Protein AF-A0A8T3YML0-F1 (afdb_monomer_lite)

Secondary structure (DSSP, 8-state):
---THHHHHHHHHHH-GGGTTS-EEEEEEETTS-TT-EEEEEETTEEEEEEEGGGGGS-HHHHHHHHHHHHHHHHT-----HHHHHHHHHHHHHGGGS----B-HHHHHHHHHHHHHHHTT-SPP--B-PPPP-----

Radius of gyration: 19.46 Å; chains: 1; bounding box: 39×36×56 Å

Foldseek 3Di:
DDDPQVLLLVLCCVWPVPCSVQAGEAEEADCVDPDFDWAWADDPRYIHIYTHPVCVPPDSLLVSLVSNVRVCVHVVHDDDDVSVVVVVVCVVCSQVPDDLPADDPVQNVVVCVCCVVPVVVPDDDHRDDDDDPDPDDD

Structure (mmCIF, N/CA/C/O backbone):
data_AF-A0A8T3YML0-F1
#
_entry.id   AF-A0A8T3YML0-F1
#
loop_
_atom_site.group_PDB
_atom_site.id
_atom_site.type_symbol
_atom_site.label_atom_id
_atom_site.label_alt_id
_atom_site.label_comp_id
_atom_site.label_asym_id
_atom_site.label_entity_id
_atom_site.label_seq_id
_atom_site.pdbx_PDB_ins_code
_atom_site.Cartn_x
_atom_site.Cartn_y
_atom_site.Cartn_z
_atom_site.occupancy
_atom_site.B_iso_or_equiv
_atom_site.auth_seq_id
_atom_site.auth_comp_id
_atom_site.auth_asym_id
_atom_site.auth_atom_id
_atom_site.pdbx_PDB_model_num
ATOM 1 N N . MET A 1 1 ? -2.576 -20.907 11.765 1.00 35.09 1 MET A N 1
ATOM 2 C CA . MET A 1 1 ? -3.508 -20.265 10.812 1.00 35.09 1 MET A CA 1
ATOM 3 C C . MET A 1 1 ? -3.504 -18.767 11.118 1.00 35.09 1 MET A C 1
ATOM 5 O O . MET A 1 1 ? -4.088 -18.361 12.110 1.00 35.09 1 MET A O 1
ATOM 9 N N . VAL A 1 2 ? -2.714 -17.960 10.399 1.00 38.53 2 VAL A N 1
ATOM 10 C CA . VAL A 1 2 ? -2.550 -16.527 10.725 1.00 38.53 2 VAL A CA 1
ATOM 11 C C . VAL A 1 2 ? -3.774 -15.778 10.202 1.00 38.53 2 VAL A C 1
ATOM 13 O O . VAL A 1 2 ? -3.955 -15.658 8.993 1.00 38.53 2 VAL A O 1
ATOM 16 N N . SER A 1 3 ? -4.649 -15.338 11.104 1.00 43.69 3 SER A N 1
ATOM 17 C CA . SER A 1 3 ? -5.836 -14.557 10.750 1.00 43.69 3 SER A CA 1
ATOM 18 C C . SER A 1 3 ? -5.416 -13.183 10.220 1.00 43.69 3 SER A C 1
ATOM 20 O O . SER A 1 3 ? -4.868 -12.374 10.959 1.00 43.69 3 SER A O 1
ATOM 22 N N . TYR A 1 4 ? -5.676 -12.907 8.940 1.00 50.06 4 TYR A N 1
ATOM 23 C CA . TYR A 1 4 ? -5.326 -11.651 8.257 1.00 50.06 4 TYR A CA 1
ATOM 24 C C . TYR A 1 4 ? -6.007 -10.397 8.839 1.00 50.06 4 TYR A C 1
ATOM 26 O O . TYR A 1 4 ? -5.548 -9.287 8.576 1.00 50.06 4 TYR A O 1
ATOM 34 N N . ALA A 1 5 ? -7.040 -10.544 9.679 1.00 54.28 5 ALA A N 1
ATOM 35 C CA . ALA A 1 5 ? -7.584 -9.436 10.475 1.00 54.28 5 ALA A CA 1
ATOM 36 C C . ALA A 1 5 ? -6.524 -8.808 11.408 1.00 54.28 5 ALA A C 1
ATOM 38 O O . ALA A 1 5 ? -6.668 -7.661 11.830 1.00 54.28 5 ALA A O 1
ATOM 39 N N . SER A 1 6 ? -5.426 -9.527 11.676 1.00 74.44 6 SER A N 1
ATOM 40 C CA . SER A 1 6 ? -4.326 -9.061 12.513 1.00 74.44 6 SER A CA 1
ATOM 41 C C . SER A 1 6 ? -3.566 -7.876 11.924 1.00 74.44 6 SER A C 1
ATOM 43 O O . SER A 1 6 ? -3.132 -7.033 12.692 1.00 74.44 6 SER A O 1
ATOM 45 N N . LEU A 1 7 ? -3.401 -7.770 10.598 1.00 92.62 7 LEU A N 1
ATOM 46 C CA . LEU A 1 7 ? -2.486 -6.770 10.023 1.00 92.62 7 LEU A CA 1
ATOM 47 C C . LEU A 1 7 ? -3.002 -5.340 10.173 1.00 92.62 7 LEU A C 1
ATOM 49 O O . LEU A 1 7 ? -2.216 -4.431 10.424 1.00 92.62 7 LEU A O 1
ATOM 53 N N . VAL A 1 8 ? -4.313 -5.127 10.033 1.00 93.94 8 VAL A N 1
ATOM 54 C CA . VAL A 1 8 ? -4.903 -3.788 10.200 1.00 93.94 8 VAL A CA 1
ATOM 55 C C . VAL A 1 8 ? -4.843 -3.364 11.663 1.00 93.94 8 VAL A C 1
ATOM 57 O O . VAL A 1 8 ? -4.454 -2.234 11.950 1.00 93.94 8 VAL A O 1
ATOM 60 N N . LYS A 1 9 ? -5.151 -4.294 12.574 1.00 93.69 9 LYS A N 1
ATOM 61 C CA . LYS A 1 9 ? -5.022 -4.078 14.014 1.00 93.69 9 LYS A CA 1
ATOM 62 C C . LYS A 1 9 ? -3.575 -3.770 14.401 1.00 93.69 9 LYS A C 1
ATOM 64 O O . LYS A 1 9 ? -3.327 -2.730 14.990 1.00 93.69 9 LYS A O 1
ATOM 69 N N . GLU A 1 10 ? -2.630 -4.611 13.991 1.00 94.25 10 GLU A N 1
ATOM 70 C CA . GLU A 1 10 ? -1.193 -4.449 14.245 1.00 94.25 10 GLU A CA 1
ATOM 71 C C . GLU A 1 10 ? -0.669 -3.112 13.700 1.00 94.25 10 GLU A C 1
ATOM 73 O O . GLU A 1 10 ? 0.091 -2.412 14.365 1.00 94.25 10 GLU A O 1
ATOM 78 N N . SER A 1 11 ? -1.110 -2.719 12.502 1.00 95.56 11 SER A N 1
ATOM 79 C CA . SER A 1 11 ? -0.741 -1.431 11.904 1.00 95.56 11 SER A CA 1
ATOM 80 C C . SER A 1 11 ? -1.210 -0.254 12.755 1.00 95.56 11 SER A C 1
ATOM 82 O O . SER A 1 11 ? -0.456 0.706 12.929 1.00 95.56 11 SER A O 1
ATOM 84 N N . LEU A 1 12 ? -2.436 -0.333 13.285 1.00 94.94 12 LEU A N 1
ATOM 85 C CA . LEU A 1 12 ? -3.006 0.695 14.147 1.00 94.94 12 LEU A CA 1
ATOM 86 C C . LEU A 1 12 ? -2.361 0.693 15.537 1.00 94.94 12 LEU A C 1
ATOM 88 O O . LEU A 1 12 ? -2.067 1.767 16.041 1.00 94.94 12 LEU A O 1
ATOM 92 N N . GLU A 1 13 ? -2.078 -0.472 16.124 1.00 94.62 13 GLU A N 1
ATOM 93 C CA . GLU A 1 13 ? -1.354 -0.599 17.399 1.00 94.62 13 GLU A CA 1
ATOM 94 C C . GLU A 1 13 ? 0.037 0.028 17.317 1.00 94.62 13 GLU A C 1
ATOM 96 O O . GLU A 1 13 ? 0.428 0.775 18.207 1.00 94.62 13 GLU A O 1
ATOM 101 N N . LYS A 1 14 ? 0.764 -0.212 16.220 1.00 94.62 14 LYS A N 1
ATOM 102 C CA . LYS A 1 14 ? 2.081 0.392 15.977 1.00 94.62 14 LYS A CA 1
ATOM 103 C C . LYS A 1 14 ? 2.021 1.916 15.782 1.00 94.62 14 LYS A C 1
ATOM 105 O O . LYS A 1 14 ? 3.013 2.586 16.046 1.00 94.62 14 LYS A O 1
ATOM 110 N N . LEU A 1 15 ? 0.898 2.464 15.305 1.00 95.19 15 LEU A N 1
ATOM 111 C CA . LEU A 1 15 ? 0.713 3.912 15.116 1.00 95.19 15 LEU A CA 1
ATOM 112 C C . LEU A 1 15 ? 0.204 4.609 16.383 1.00 95.19 15 LEU A C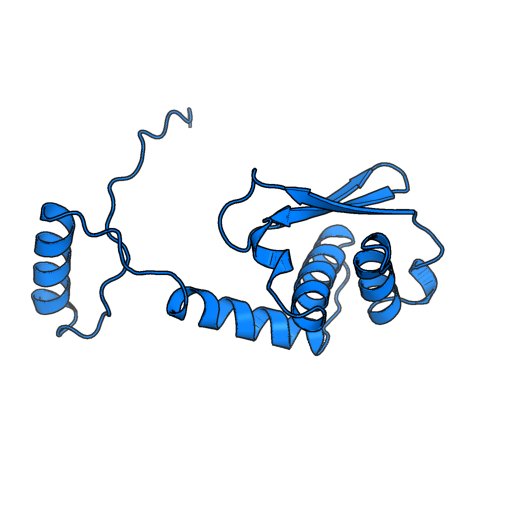 1
ATOM 114 O O . LEU A 1 15 ? 0.789 5.590 16.835 1.00 95.19 15 LEU A O 1
ATOM 118 N N . TRP A 1 16 ? -0.915 4.125 16.920 1.00 95.44 16 TRP A N 1
ATOM 119 C CA . TRP A 1 16 ? -1.666 4.709 18.030 1.00 95.44 16 TRP A CA 1
ATOM 120 C C . TRP A 1 16 ? -2.240 3.588 18.919 1.00 95.44 16 TRP A C 1
ATOM 122 O O . TRP A 1 16 ? -3.421 3.243 18.788 1.00 95.44 16 TRP A O 1
ATOM 132 N N . PRO A 1 17 ? -1.438 3.026 19.845 1.00 92.62 17 PRO A N 1
ATOM 133 C CA . PRO A 1 17 ? -1.845 1.913 20.709 1.00 92.62 17 PRO A CA 1
ATOM 134 C C . PRO A 1 17 ? -3.180 2.142 21.435 1.00 92.62 17 PRO A C 1
ATOM 136 O O . PRO A 1 17 ? -4.017 1.246 21.529 1.00 92.62 17 PRO A O 1
ATOM 139 N N . GLN A 1 18 ? -3.418 3.372 21.889 1.00 92.31 18 GLN A N 1
ATOM 140 C CA . GLN A 1 18 ? -4.618 3.794 22.612 1.00 92.31 18 GLN A CA 1
ATOM 141 C C . GLN A 1 18 ? -5.915 3.720 21.788 1.00 92.31 18 GLN A C 1
ATOM 143 O O . GLN A 1 18 ? -7.010 3.709 22.352 1.00 92.31 18 GLN A O 1
ATOM 148 N N . ASP A 1 19 ? -5.813 3.701 20.458 1.00 90.25 19 ASP A N 1
ATOM 149 C CA . ASP A 1 19 ? -6.966 3.664 19.558 1.00 90.25 19 ASP A CA 1
ATOM 150 C C . ASP A 1 19 ? -7.284 2.240 19.077 1.00 90.25 19 ASP A C 1
ATOM 152 O O . ASP A 1 19 ? -8.377 1.996 18.565 1.00 90.25 19 ASP A O 1
ATOM 156 N N . ALA A 1 20 ? -6.381 1.277 19.278 1.00 86.06 20 ALA A N 1
ATOM 157 C CA . ALA A 1 20 ? -6.508 -0.060 18.705 1.00 86.06 20 ALA A CA 1
ATOM 158 C C . ALA A 1 20 ? -7.606 -0.935 19.334 1.00 86.06 20 ALA A C 1
ATOM 160 O O . ALA A 1 20 ? -8.078 -1.889 18.714 1.00 86.06 20 ALA A O 1
ATOM 161 N N . GLY A 1 21 ? -8.056 -0.611 20.546 1.00 87.50 21 GLY A N 1
ATOM 162 C CA . GLY A 1 21 ? -9.204 -1.273 21.172 1.00 87.50 21 GLY A CA 1
ATOM 163 C C . GLY A 1 21 ? -10.560 -0.720 20.726 1.00 87.50 21 GLY A C 1
ATOM 164 O O . GLY A 1 21 ? -11.589 -1.269 21.104 1.00 87.50 21 GLY A O 1
ATOM 165 N N . LYS A 1 22 ? -10.583 0.376 19.956 1.00 92.44 22 LYS A N 1
ATOM 166 C CA . LYS A 1 22 ? -11.822 1.108 19.660 1.00 92.44 22 LYS A CA 1
ATOM 167 C C . LYS A 1 22 ? -12.589 0.548 18.473 1.00 92.44 22 LYS A C 1
ATOM 169 O O . LYS A 1 22 ? -13.782 0.800 18.402 1.00 92.44 22 LYS A O 1
ATOM 174 N N . TYR A 1 23 ? -11.936 -0.187 17.573 1.00 93.69 23 TYR A N 1
ATOM 175 C CA . TYR A 1 23 ? -12.492 -0.577 16.276 1.00 93.69 23 TYR A CA 1
ATOM 176 C C . TYR A 1 23 ? -12.464 -2.089 16.056 1.00 93.69 23 TYR A C 1
ATOM 178 O O . TYR A 1 23 ? -11.610 -2.800 16.584 1.00 93.69 23 TYR A O 1
ATOM 186 N N . GLU A 1 24 ? -13.358 -2.560 15.191 1.00 93.81 24 GLU A N 1
ATOM 187 C CA . GLU A 1 24 ? -13.243 -3.865 14.541 1.00 93.81 24 GLU A CA 1
ATOM 188 C C . GLU A 1 24 ? -12.483 -3.743 13.211 1.00 93.81 24 GLU A C 1
ATOM 190 O O . GLU A 1 24 ? -12.446 -2.677 12.586 1.00 93.81 24 GLU A O 1
ATOM 195 N N . TYR A 1 25 ? -11.902 -4.850 12.744 1.00 93.56 25 TYR A N 1
ATOM 196 C CA . TYR A 1 25 ? -11.001 -4.857 11.590 1.00 93.56 25 TYR A CA 1
ATOM 197 C C . TYR A 1 25 ? -11.404 -5.904 10.552 1.00 93.56 25 TYR A C 1
ATOM 199 O O . TYR A 1 25 ? -11.574 -7.078 10.873 1.00 93.56 25 TYR A O 1
ATOM 207 N N . ASP A 1 26 ? -11.482 -5.490 9.288 1.00 93.06 26 ASP A N 1
ATOM 208 C CA . ASP A 1 26 ? -11.708 -6.373 8.139 1.00 93.06 26 ASP A CA 1
ATOM 209 C C . ASP A 1 26 ? -10.635 -6.117 7.076 1.00 93.06 26 ASP A C 1
ATOM 211 O O . ASP A 1 26 ? -10.456 -4.984 6.624 1.00 93.06 26 ASP A O 1
ATOM 215 N N . LEU A 1 27 ? -9.937 -7.173 6.654 1.00 93.50 27 LEU A N 1
ATOM 216 C CA . LEU A 1 27 ? -8.939 -7.120 5.588 1.00 93.50 27 LEU A CA 1
ATOM 217 C C . LEU A 1 27 ? -9.317 -8.080 4.462 1.00 93.50 27 LEU A C 1
ATOM 219 O O . LEU A 1 27 ? -9.384 -9.295 4.655 1.00 93.50 27 LEU A O 1
ATOM 223 N N . LYS A 1 28 ? -9.504 -7.542 3.253 1.00 93.00 28 LYS A N 1
ATOM 224 C CA . LYS A 1 28 ? -9.874 -8.326 2.067 1.00 93.00 28 LYS A CA 1
ATOM 225 C C . LYS A 1 28 ? -8.928 -8.094 0.899 1.00 93.00 28 LYS A C 1
ATOM 227 O O . LYS A 1 28 ? -8.834 -6.994 0.362 1.00 93.00 28 LYS A O 1
ATOM 232 N N . TYR A 1 29 ? -8.319 -9.174 0.419 1.00 93.00 29 TYR A N 1
ATOM 233 C CA . TYR A 1 29 ? -7.631 -9.169 -0.870 1.00 93.00 29 TYR A CA 1
ATOM 234 C C . TYR A 1 29 ? -8.635 -9.405 -2.000 1.00 93.00 29 T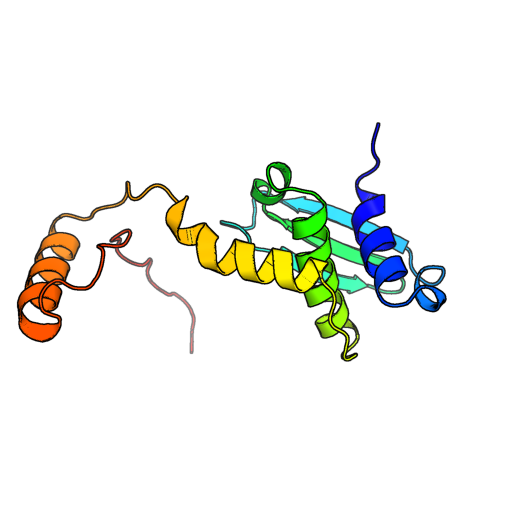YR A C 1
ATOM 236 O O . TYR A 1 29 ? -9.355 -10.404 -2.004 1.00 93.00 29 TYR A O 1
ATOM 244 N N . SER A 1 30 ? -8.674 -8.500 -2.968 1.00 90.50 30 SER A N 1
ATOM 245 C CA . SER A 1 30 ? -9.641 -8.478 -4.061 1.00 90.50 30 SER A CA 1
ATOM 246 C C . SER A 1 30 ? -8.929 -8.496 -5.408 1.00 90.50 30 SER A C 1
ATOM 248 O O . SER A 1 30 ? -7.929 -7.813 -5.596 1.00 90.50 30 SER A O 1
ATOM 250 N N . GLY A 1 31 ? -9.474 -9.248 -6.367 1.00 88.44 31 GLY A N 1
ATOM 251 C CA . GLY A 1 31 ? -9.012 -9.224 -7.762 1.00 88.44 31 GLY A CA 1
ATOM 252 C C . GLY A 1 31 ? -9.517 -8.015 -8.558 1.00 88.44 31 GLY A C 1
ATOM 253 O O . GLY A 1 31 ? -9.227 -7.908 -9.737 1.00 88.44 31 GLY A O 1
ATOM 254 N N . LYS A 1 32 ? -10.302 -7.126 -7.932 1.00 88.81 32 LYS A N 1
ATOM 255 C CA . LYS A 1 32 ? -10.831 -5.910 -8.574 1.00 88.81 32 LYS A CA 1
ATOM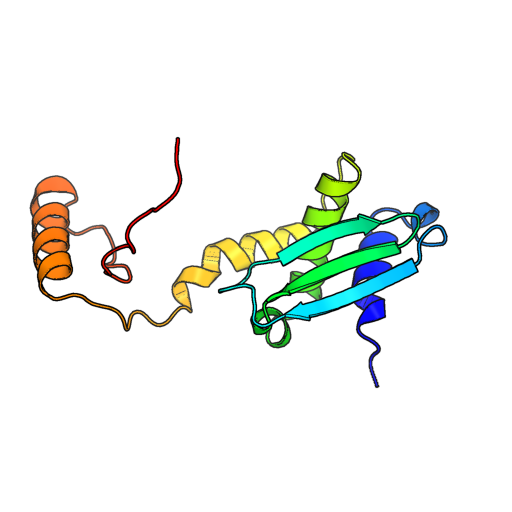 256 C C . LYS A 1 32 ? -9.818 -4.762 -8.626 1.00 88.81 32 LYS A C 1
ATOM 258 O O . LYS A 1 32 ? -10.067 -3.781 -9.312 1.00 88.81 32 LYS A O 1
ATOM 263 N N . PHE A 1 33 ? -8.728 -4.854 -7.864 1.00 86.31 33 PHE A N 1
ATOM 264 C CA . PHE A 1 33 ? -7.636 -3.885 -7.909 1.00 86.31 33 PHE A CA 1
ATOM 265 C C . PHE A 1 33 ? -6.533 -4.431 -8.812 1.00 86.31 33 PHE A C 1
ATOM 267 O O . PHE A 1 33 ? -6.166 -5.596 -8.678 1.00 86.31 33 PHE A O 1
ATOM 274 N N . SER A 1 34 ? -6.009 -3.588 -9.695 1.00 83.69 34 SER A N 1
ATOM 275 C CA . SER A 1 34 ? -4.822 -3.878 -10.500 1.00 83.69 34 SER A CA 1
ATOM 276 C C . SER A 1 34 ? -3.550 -3.470 -9.760 1.00 83.69 34 SER A C 1
ATOM 278 O O . SER A 1 34 ? -3.561 -2.473 -9.027 1.00 83.69 34 SER A O 1
ATOM 280 N N . GLY A 1 35 ? -2.448 -4.188 -9.979 1.00 86.56 35 GLY A N 1
ATOM 281 C CA 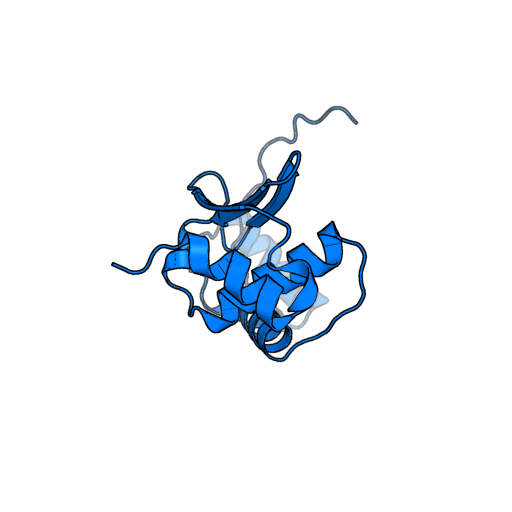. GLY A 1 35 ? -1.145 -3.828 -9.428 1.00 86.56 35 GLY A CA 1
ATOM 282 C C . GLY A 1 35 ? -1.130 -3.853 -7.901 1.00 86.56 35 GLY A C 1
ATOM 283 O O . GLY A 1 35 ? -1.911 -4.550 -7.250 1.00 86.56 35 GLY A O 1
ATOM 284 N N . TYR A 1 36 ? -0.324 -2.975 -7.313 1.00 90.69 36 TYR A N 1
ATOM 285 C CA . TYR A 1 36 ? -0.212 -2.788 -5.864 1.00 90.69 36 TYR A CA 1
ATOM 286 C C . TYR A 1 36 ? -1.178 -1.727 -5.312 1.00 90.69 36 TYR A C 1
ATOM 288 O O . TYR A 1 36 ? -0.836 -0.942 -4.434 1.00 90.69 36 TYR A O 1
ATOM 296 N N . ASN A 1 37 ? -2.422 -1.706 -5.793 1.00 91.12 37 ASN A N 1
ATOM 297 C CA . ASN A 1 37 ? -3.447 -0.791 -5.285 1.00 91.12 37 ASN A CA 1
ATOM 298 C C . ASN A 1 37 ? -4.134 -1.307 -4.011 1.00 91.12 37 ASN A C 1
ATOM 300 O O . ASN A 1 37 ? -4.239 -2.515 -3.766 1.00 91.12 37 ASN A O 1
ATOM 304 N N . GLY A 1 38 ? -4.658 -0.376 -3.217 1.00 93.94 38 GLY A N 1
ATOM 305 C CA . GLY A 1 38 ? -5.479 -0.658 -2.046 1.00 93.94 38 GLY A CA 1
ATOM 306 C C . GLY A 1 38 ? -6.297 0.555 -1.613 1.00 93.94 38 GLY A C 1
ATOM 307 O O . GLY A 1 38 ? -6.015 1.684 -2.007 1.00 93.94 38 GLY A O 1
ATOM 308 N N . ASN A 1 39 ? -7.339 0.315 -0.825 1.00 95.81 39 ASN A N 1
ATOM 309 C CA . ASN A 1 39 ? -8.171 1.345 -0.232 1.00 95.81 39 ASN A CA 1
ATOM 310 C C . ASN A 1 39 ? -8.549 1.002 1.207 1.00 95.81 39 ASN A C 1
ATOM 312 O O . ASN A 1 39 ? -8.618 -0.163 1.599 1.00 95.81 39 ASN A O 1
ATOM 316 N N . ILE A 1 40 ? -8.836 2.045 1.976 1.00 96.06 40 ILE A N 1
ATOM 317 C CA . ILE A 1 40 ? -9.332 1.932 3.340 1.00 96.06 40 ILE A CA 1
ATOM 318 C C . ILE A 1 40 ? -10.607 2.751 3.480 1.00 96.06 40 ILE A C 1
ATOM 320 O O . ILE A 1 40 ? -10.788 3.768 2.806 1.00 96.06 40 ILE A O 1
ATOM 324 N N . ARG A 1 41 ? -11.501 2.313 4.360 1.00 96.25 41 ARG A N 1
ATOM 325 C CA . ARG A 1 41 ? -12.677 3.083 4.760 1.00 96.25 41 ARG A CA 1
ATOM 326 C C . ARG A 1 41 ? -13.093 2.723 6.176 1.00 96.25 41 ARG A C 1
ATOM 328 O O . ARG A 1 41 ? -12.975 1.567 6.576 1.00 96.25 41 ARG A O 1
ATOM 335 N N . LEU A 1 42 ? -13.650 3.696 6.880 1.00 96.31 42 LEU A N 1
ATOM 336 C CA . LEU A 1 42 ? -14.352 3.479 8.138 1.00 96.31 42 LEU A CA 1
ATOM 337 C C . LEU A 1 42 ? -15.851 3.368 7.842 1.00 96.31 42 LEU A C 1
ATOM 339 O O . LEU A 1 42 ? -16.414 4.236 7.174 1.00 96.31 42 LEU A O 1
ATOM 343 N N . ARG A 1 43 ? -16.500 2.296 8.303 1.00 94.62 43 ARG A N 1
ATOM 344 C CA . ARG A 1 43 ? -17.964 2.167 8.277 1.00 94.62 43 ARG A CA 1
ATOM 345 C C . ARG A 1 43 ? -18.445 1.863 9.686 1.00 94.62 43 ARG A C 1
ATOM 347 O O . ARG A 1 43 ? -18.164 0.785 10.202 1.00 94.62 43 ARG A O 1
ATOM 354 N N . SER A 1 44 ? -19.177 2.801 10.281 1.00 92.19 44 SER A N 1
ATOM 355 C CA . SER A 1 44 ? -19.531 2.749 11.702 1.00 92.19 44 SER A CA 1
ATOM 356 C C . SER A 1 44 ? -18.262 2.561 12.544 1.00 92.19 44 SER A C 1
ATOM 358 O O . SER A 1 44 ? -17.404 3.438 12.512 1.00 92.19 44 SER A O 1
ATOM 360 N N . ASN A 1 45 ? -18.099 1.417 13.214 1.00 93.62 45 ASN A N 1
ATOM 361 C CA . ASN A 1 45 ? -16.929 1.119 14.036 1.00 93.62 45 ASN A CA 1
ATOM 362 C C . ASN A 1 45 ? -15.971 0.081 13.418 1.00 93.62 45 ASN A C 1
ATOM 364 O O . ASN A 1 45 ? -15.140 -0.499 14.112 1.00 93.62 45 ASN A O 1
ATOM 368 N N . VAL A 1 46 ? -16.103 -0.183 12.115 1.00 95.00 46 VAL A N 1
ATOM 369 C CA . VAL A 1 46 ? -15.305 -1.192 11.408 1.00 95.00 46 VAL A CA 1
ATOM 370 C C . VAL A 1 46 ? -14.368 -0.515 10.416 1.00 95.00 46 VAL A C 1
ATOM 372 O O . VAL A 1 46 ? -14.815 0.159 9.478 1.00 95.00 46 VAL A O 1
ATOM 375 N N . ILE A 1 47 ? -13.066 -0.731 10.586 1.00 95.88 47 ILE A N 1
ATOM 376 C CA . ILE A 1 47 ? -12.045 -0.340 9.614 1.00 95.88 47 ILE A CA 1
ATOM 377 C C . ILE A 1 47 ? -11.939 -1.449 8.570 1.00 95.88 47 ILE A C 1
ATOM 379 O O . ILE A 1 47 ? -11.517 -2.569 8.855 1.00 95.88 47 ILE A O 1
ATOM 383 N N . ILE A 1 48 ? -12.324 -1.123 7.339 1.00 95.69 48 ILE A N 1
ATOM 384 C CA . ILE A 1 48 ? -12.341 -2.060 6.219 1.00 95.69 48 ILE A CA 1
ATOM 385 C C . ILE A 1 48 ? -11.205 -1.698 5.270 1.00 95.69 48 ILE A C 1
ATOM 387 O O . ILE A 1 48 ? -11.273 -0.691 4.560 1.00 95.69 48 ILE A O 1
ATOM 391 N N . MET A 1 49 ? -10.200 -2.563 5.219 1.00 95.12 49 MET A N 1
ATOM 392 C CA . MET A 1 49 ? -9.077 -2.484 4.299 1.00 95.12 49 MET A CA 1
ATOM 393 C C . MET A 1 49 ? -9.299 -3.442 3.127 1.00 95.12 49 MET A C 1
ATOM 395 O O . MET A 1 49 ? -9.582 -4.629 3.314 1.00 95.12 49 MET A O 1
ATOM 399 N N . ARG A 1 50 ? -9.168 -2.951 1.893 1.00 95.38 50 ARG A N 1
ATOM 400 C CA . ARG A 1 50 ? -9.180 -3.804 0.700 1.00 95.38 50 ARG A CA 1
ATOM 401 C C . ARG A 1 50 ? -7.949 -3.548 -0.144 1.00 95.38 50 ARG A C 1
ATOM 403 O O . ARG A 1 50 ? -7.609 -2.409 -0.421 1.00 95.38 50 ARG A O 1
ATOM 410 N N . MET A 1 51 ? -7.296 -4.612 -0.584 1.00 94.44 51 MET A N 1
ATOM 411 C CA . MET A 1 51 ? -6.049 -4.527 -1.351 1.00 94.44 51 MET A CA 1
ATOM 412 C C . MET A 1 51 ? -6.098 -5.468 -2.548 1.00 94.44 51 MET A C 1
ATOM 414 O O . MET A 1 51 ? -6.860 -6.434 -2.547 1.00 94.44 51 MET A O 1
ATOM 418 N N . SER A 1 52 ? -5.284 -5.208 -3.566 1.00 94.69 52 SER A N 1
ATOM 419 C CA . SER A 1 52 ? -5.022 -6.168 -4.645 1.00 94.69 52 SER A CA 1
ATOM 420 C C . SER A 1 52 ? -4.530 -7.515 -4.116 1.00 94.69 52 SER A C 1
ATOM 422 O O . SER A 1 52 ? -3.849 -7.581 -3.093 1.00 94.69 52 SER A O 1
ATOM 424 N N . LYS A 1 53 ? -4.833 -8.607 -4.831 1.00 93.31 53 LYS A N 1
ATOM 425 C CA . LYS A 1 53 ? -4.296 -9.944 -4.519 1.00 93.31 53 LYS A CA 1
ATOM 426 C C . LYS A 1 53 ? -2.768 -10.007 -4.600 1.00 93.31 53 LYS A C 1
ATOM 428 O O . LYS A 1 53 ? -2.187 -10.852 -3.922 1.00 93.31 53 LYS A O 1
ATOM 433 N N . GLU A 1 54 ? -2.134 -9.124 -5.369 1.00 91.38 54 GLU A N 1
ATOM 434 C CA . GLU A 1 54 ? -0.672 -9.062 -5.514 1.00 91.38 54 GLU A CA 1
ATOM 435 C C . GLU A 1 54 ? 0.036 -8.819 -4.175 1.00 91.38 54 GLU A C 1
ATOM 437 O O . GLU A 1 54 ? 1.081 -9.413 -3.907 1.00 91.38 54 GLU A O 1
ATOM 442 N N . TRP A 1 55 ? -0.596 -8.071 -3.263 1.00 93.12 55 TRP A N 1
ATOM 443 C CA . TRP A 1 55 ? -0.077 -7.819 -1.917 1.00 93.12 55 TRP A CA 1
ATOM 444 C C . TRP A 1 55 ? 0.168 -9.087 -1.096 1.00 93.12 55 TRP A C 1
ATOM 446 O O . TRP A 1 55 ? 1.005 -9.069 -0.201 1.00 93.12 55 TRP A O 1
ATOM 456 N N . ARG A 1 56 ? -0.487 -10.214 -1.414 1.00 91.06 56 ARG A N 1
ATOM 457 C CA . ARG A 1 56 ? -0.266 -11.488 -0.705 1.00 91.06 56 ARG A CA 1
ATOM 458 C C . ARG A 1 56 ? 1.162 -12.018 -0.836 1.00 91.06 56 ARG A C 1
ATOM 460 O O . ARG A 1 56 ? 1.577 -12.798 0.014 1.00 91.06 56 ARG A O 1
ATOM 467 N N . ARG A 1 57 ? 1.881 -11.634 -1.896 1.00 90.81 57 ARG A N 1
ATOM 468 C CA . ARG A 1 57 ? 3.270 -12.052 -2.159 1.00 90.81 57 ARG A CA 1
ATOM 469 C C . ARG A 1 57 ? 4.303 -11.102 -1.550 1.00 90.81 57 ARG A C 1
ATOM 471 O O . ARG A 1 57 ? 5.488 -11.409 -1.551 1.00 90.81 57 ARG A O 1
ATOM 478 N N . VAL A 1 58 ? 3.859 -9.954 -1.045 1.00 92.38 58 VAL A N 1
ATOM 479 C CA . VAL A 1 58 ? 4.719 -8.910 -0.485 1.00 92.38 58 VAL A CA 1
ATOM 480 C C . VAL A 1 58 ? 4.905 -9.145 1.013 1.00 92.38 58 VAL A C 1
ATOM 482 O O . VAL A 1 58 ? 4.003 -9.649 1.687 1.00 92.38 58 VAL A O 1
ATOM 485 N N . SER A 1 59 ? 6.067 -8.777 1.557 1.00 94.06 59 SER A N 1
ATOM 486 C CA . SER A 1 59 ? 6.351 -8.945 2.985 1.00 94.06 59 SER A CA 1
ATOM 487 C C . SER A 1 59 ? 5.338 -8.202 3.866 1.00 94.06 59 SER A C 1
ATOM 489 O O . SER A 1 59 ? 4.782 -7.166 3.489 1.00 94.06 59 SER A O 1
ATOM 491 N N . LYS A 1 60 ? 5.096 -8.736 5.070 1.00 94.25 60 LYS A N 1
ATOM 492 C CA . LYS A 1 60 ? 4.142 -8.148 6.022 1.00 94.25 60 LYS A CA 1
ATOM 493 C C . LYS A 1 60 ? 4.521 -6.720 6.412 1.00 94.25 60 LYS A C 1
ATOM 495 O O . LYS A 1 60 ? 3.643 -5.875 6.474 1.00 94.25 60 LYS A O 1
ATOM 500 N N . GLU A 1 61 ? 5.809 -6.438 6.599 1.00 95.56 61 GLU A N 1
ATOM 501 C CA . GLU A 1 61 ? 6.294 -5.107 6.991 1.00 95.56 61 GLU A CA 1
ATOM 502 C C . GLU A 1 61 ? 5.942 -4.021 5.964 1.00 95.56 61 GLU A C 1
ATOM 504 O O . GLU A 1 61 ? 5.558 -2.913 6.339 1.00 95.56 61 GLU A O 1
ATOM 509 N N . ILE A 1 62 ? 6.018 -4.345 4.670 1.00 95.56 62 ILE A N 1
ATOM 510 C CA . ILE A 1 62 ? 5.638 -3.428 3.587 1.00 95.56 62 ILE A CA 1
ATOM 511 C C . ILE A 1 62 ? 4.109 -3.277 3.540 1.00 95.56 62 ILE A C 1
ATOM 513 O O . ILE A 1 62 ? 3.601 -2.171 3.360 1.00 95.56 62 ILE A O 1
ATOM 517 N N . GLN A 1 63 ? 3.360 -4.369 3.738 1.00 96.31 63 GLN A N 1
ATOM 518 C CA . GLN A 1 63 ? 1.896 -4.309 3.821 1.00 96.31 63 GLN A CA 1
ATOM 519 C C . GLN A 1 63 ? 1.422 -3.442 4.997 1.00 96.31 63 GLN A C 1
ATOM 521 O O . GLN A 1 63 ? 0.506 -2.641 4.824 1.00 96.31 63 GLN A O 1
ATOM 526 N N . ILE A 1 64 ? 2.068 -3.557 6.161 1.00 96.81 64 ILE A N 1
ATOM 527 C CA . ILE A 1 64 ? 1.833 -2.695 7.327 1.00 96.81 64 ILE A CA 1
ATOM 528 C C . ILE A 1 64 ? 2.094 -1.238 6.955 1.00 96.81 64 ILE A C 1
ATOM 530 O O . ILE A 1 64 ? 1.250 -0.392 7.226 1.00 96.81 64 ILE A O 1
ATOM 534 N N . GLY A 1 65 ? 3.199 -0.946 6.263 1.00 97.12 65 GLY A N 1
ATOM 535 C CA . GLY A 1 65 ? 3.509 0.404 5.788 1.00 97.12 65 GLY A CA 1
ATOM 536 C C . GLY A 1 65 ? 2.399 1.026 4.942 1.00 97.12 65 GLY A C 1
ATOM 537 O O . GLY A 1 65 ? 1.973 2.147 5.217 1.00 97.12 65 GLY A O 1
ATOM 538 N N . LEU A 1 66 ? 1.857 0.278 3.972 1.00 96.62 66 LEU A N 1
ATOM 539 C CA . LEU A 1 66 ? 0.702 0.728 3.186 1.00 96.62 66 LEU A CA 1
ATOM 540 C C . LEU A 1 66 ? -0.524 0.986 4.074 1.00 96.62 66 LEU A C 1
ATOM 542 O O . LEU A 1 66 ? -1.214 1.993 3.915 1.00 96.62 66 LEU A O 1
ATOM 546 N N . ILE A 1 67 ? -0.843 0.057 4.976 1.00 97.12 67 ILE A N 1
ATOM 547 C CA . ILE A 1 67 ? -2.020 0.197 5.838 1.00 97.12 67 ILE A CA 1
ATOM 548 C C . ILE A 1 67 ? -1.868 1.433 6.732 1.00 97.12 67 ILE A C 1
ATOM 550 O O . ILE A 1 67 ? -2.817 2.202 6.859 1.00 97.12 67 ILE A O 1
ATOM 554 N N . GLN A 1 68 ? -0.684 1.663 7.300 1.00 97.62 68 GLN A N 1
ATOM 555 C CA . GLN A 1 68 ? -0.382 2.835 8.118 1.00 97.62 68 GLN A CA 1
ATOM 556 C C . GLN A 1 68 ? -0.532 4.140 7.332 1.00 97.62 68 GLN A C 1
ATOM 558 O O . GLN A 1 68 ? -1.223 5.046 7.794 1.00 97.62 68 GLN A O 1
ATOM 563 N N . GLU A 1 69 ? 0.006 4.200 6.112 1.00 97.62 69 GLU A N 1
ATOM 564 C CA . GLU A 1 69 ? -0.165 5.333 5.195 1.00 97.62 69 GLU A CA 1
ATOM 565 C C . GLU A 1 69 ? -1.651 5.651 4.954 1.00 97.62 69 GLU A C 1
ATOM 567 O O . GLU A 1 69 ? -2.084 6.806 4.981 1.00 97.62 69 GLU A O 1
ATOM 572 N N . LEU A 1 70 ? -2.475 4.619 4.774 1.00 97.25 70 LEU A N 1
ATOM 573 C CA . LEU A 1 70 ? -3.910 4.785 4.568 1.00 97.25 70 LEU A CA 1
ATOM 574 C C . LEU A 1 70 ? -4.667 5.152 5.853 1.00 97.25 70 LEU A C 1
ATOM 576 O O . LEU A 1 70 ? -5.599 5.952 5.787 1.00 97.25 70 LEU A O 1
ATOM 580 N N . LEU A 1 71 ? -4.273 4.629 7.016 1.00 96.94 71 LEU A N 1
ATOM 581 C CA . LEU A 1 71 ? -4.847 4.991 8.319 1.00 96.94 71 LEU A CA 1
ATOM 582 C C . LEU A 1 71 ? -4.587 6.464 8.661 1.00 96.94 71 LEU A C 1
ATOM 584 O O . LEU A 1 71 ? -5.506 7.167 9.083 1.00 96.94 71 LEU A O 1
ATOM 588 N N . VAL A 1 72 ? -3.366 6.948 8.418 1.00 97.69 72 VAL A N 1
ATOM 589 C CA . VAL A 1 72 ? -2.967 8.362 8.542 1.00 97.69 72 VAL A CA 1
ATOM 590 C C . VAL A 1 72 ? -3.888 9.257 7.717 1.00 97.69 72 VAL A C 1
ATOM 592 O O . VAL A 1 72 ? -4.450 10.222 8.242 1.00 97.69 72 VAL A O 1
ATOM 595 N N . ARG A 1 73 ? -4.145 8.884 6.459 1.00 96.75 73 ARG A N 1
ATOM 596 C CA . ARG A 1 73 ? -5.075 9.613 5.581 1.00 96.75 73 ARG A CA 1
ATOM 597 C C . ARG A 1 73 ? -6.528 9.525 6.050 1.00 96.75 73 ARG A C 1
ATOM 599 O O . ARG A 1 73 ? -7.223 10.537 6.042 1.00 96.75 73 ARG A O 1
ATOM 606 N N . LEU A 1 74 ? -6.984 8.343 6.471 1.00 96.44 74 LEU A N 1
ATOM 607 C CA . LEU A 1 74 ? -8.359 8.103 6.921 1.00 96.44 74 LEU A CA 1
ATOM 608 C C . LEU A 1 74 ? -8.711 8.949 8.148 1.00 96.44 74 LEU A C 1
ATOM 610 O O . LEU A 1 74 ? -9.756 9.595 8.171 1.00 96.44 74 LEU A O 1
ATOM 614 N N . PHE A 1 75 ? -7.831 8.960 9.150 1.00 95.88 75 PHE A N 1
ATOM 615 C CA . PHE A 1 75 ? -8.043 9.692 10.399 1.00 95.88 75 PHE A CA 1
ATOM 616 C C . PHE A 1 75 ? -7.546 11.139 10.355 1.00 95.88 75 PHE A C 1
ATOM 618 O O . PHE A 1 75 ? -7.741 11.869 11.325 1.00 95.88 75 PHE A O 1
ATOM 625 N N . LYS A 1 76 ? -6.919 11.565 9.249 1.00 96.19 76 LYS A N 1
ATOM 626 C CA . LYS A 1 76 ? -6.330 12.904 9.070 1.00 96.19 76 LYS A CA 1
ATOM 627 C C . LYS A 1 76 ? -5.350 13.283 10.190 1.00 96.19 76 LYS A C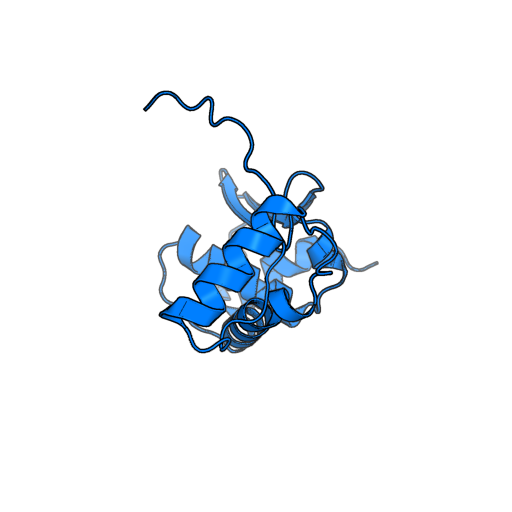 1
ATOM 629 O O . LYS A 1 76 ? -5.244 14.446 10.574 1.00 96.19 76 LYS A O 1
ATOM 634 N N . LYS A 1 77 ? -4.638 12.291 10.723 1.00 95.38 77 LYS A N 1
ATOM 635 C CA . LYS A 1 77 ? -3.601 12.466 11.747 1.00 95.38 77 LYS A CA 1
ATOM 636 C C . LYS A 1 77 ? -2.237 12.481 11.070 1.00 95.38 77 LYS A C 1
ATOM 638 O O . LYS A 1 77 ? -2.075 11.872 10.023 1.00 95.38 77 LYS A O 1
ATOM 643 N N . LYS A 1 78 ? -1.249 13.146 11.669 1.00 94.25 78 LYS A N 1
ATOM 644 C CA . LYS A 1 78 ? 0.146 13.073 11.214 1.00 94.25 78 LYS A CA 1
ATOM 645 C C . LYS A 1 78 ? 0.867 11.975 11.991 1.00 94.25 78 LYS A C 1
ATOM 647 O O . LYS A 1 78 ? 0.847 11.994 13.218 1.00 94.25 78 LYS A O 1
ATOM 652 N N . ALA A 1 79 ? 1.483 11.038 11.283 1.00 95.62 79 ALA A N 1
ATOM 653 C CA . ALA A 1 79 ? 2.393 10.042 11.834 1.00 95.62 79 ALA A CA 1
ATOM 654 C C . ALA A 1 79 ? 3.326 9.554 10.721 1.00 95.62 79 ALA A C 1
ATOM 656 O O . ALA A 1 79 ? 2.964 9.615 9.547 1.00 95.62 79 ALA A O 1
ATOM 657 N N . HIS A 1 80 ? 4.512 9.091 11.101 1.00 95.44 80 HIS A N 1
ATOM 658 C CA . HIS A 1 80 ? 5.501 8.524 10.190 1.00 95.44 80 HIS A CA 1
ATOM 659 C C . HIS A 1 80 ? 6.196 7.350 10.875 1.00 95.44 80 HIS A C 1
ATOM 661 O O . HIS A 1 80 ? 6.477 7.425 12.072 1.00 95.44 80 HIS A O 1
ATOM 667 N N . THR A 1 81 ? 6.456 6.270 10.141 1.00 97.06 81 THR A N 1
ATOM 668 C CA . THR A 1 81 ? 7.059 5.046 10.685 1.00 97.06 81 THR A CA 1
ATOM 669 C C . THR A 1 81 ? 8.071 4.444 9.711 1.00 97.06 81 THR A C 1
ATOM 671 O O . THR A 1 81 ? 7.988 4.637 8.498 1.00 97.06 81 THR A O 1
ATOM 674 N N . MET A 1 82 ? 8.975 3.609 10.231 1.00 97.19 82 MET A N 1
ATOM 675 C CA . MET A 1 82 ? 9.908 2.836 9.402 1.00 97.19 82 MET A CA 1
ATOM 676 C C . MET A 1 82 ? 9.181 1.906 8.414 1.00 97.19 82 MET A C 1
ATOM 678 O O . MET A 1 82 ? 9.639 1.695 7.295 1.00 97.19 82 MET A O 1
ATOM 682 N N . ASN A 1 83 ? 8.020 1.362 8.789 1.00 98.12 83 ASN A N 1
ATOM 683 C CA . ASN A 1 83 ? 7.197 0.560 7.885 1.00 98.12 83 ASN A CA 1
ATOM 684 C C . ASN A 1 83 ? 6.695 1.374 6.686 1.00 98.12 83 ASN A C 1
ATOM 686 O O . ASN A 1 83 ? 6.702 0.868 5.563 1.00 98.12 83 ASN A O 1
ATOM 690 N N . MET A 1 84 ? 6.289 2.628 6.908 1.00 98.00 84 MET A N 1
ATOM 691 C CA . MET A 1 84 ? 5.898 3.542 5.831 1.00 98.00 84 MET A CA 1
ATOM 692 C C . MET A 1 84 ? 7.085 3.828 4.90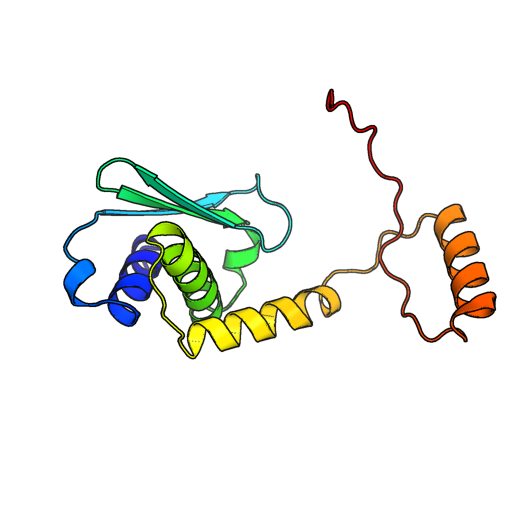0 1.00 98.00 84 MET A C 1
ATOM 694 O O . MET A 1 84 ? 6.913 3.813 3.682 1.00 98.00 84 MET A O 1
ATOM 698 N N . ASP A 1 85 ? 8.303 3.968 5.432 1.00 97.75 85 ASP A N 1
ATOM 699 C CA . ASP A 1 85 ? 9.517 4.099 4.612 1.00 97.75 85 ASP A CA 1
ATOM 700 C C . ASP A 1 85 ? 9.793 2.857 3.757 1.00 97.75 85 ASP A C 1
ATOM 702 O O . ASP A 1 85 ? 10.077 2.975 2.561 1.00 97.75 85 ASP A O 1
ATOM 706 N N . LEU A 1 86 ? 9.648 1.657 4.329 1.00 96.69 86 LEU A N 1
ATOM 707 C CA . LEU A 1 86 ? 9.774 0.398 3.586 1.00 96.69 86 LEU A CA 1
ATOM 708 C C . LEU A 1 86 ? 8.742 0.303 2.458 1.00 96.69 86 LEU A C 1
ATOM 710 O O . LEU A 1 86 ? 9.070 -0.114 1.345 1.00 96.69 86 LEU A O 1
ATOM 714 N N . TYR A 1 87 ? 7.506 0.725 2.722 1.00 96.25 87 TYR A N 1
ATOM 715 C CA . TYR A 1 87 ? 6.457 0.815 1.712 1.00 96.25 87 TYR A CA 1
ATOM 716 C C . TYR A 1 87 ? 6.794 1.816 0.598 1.00 96.25 87 TYR A C 1
ATOM 718 O O . TYR A 1 87 ? 6.658 1.490 -0.584 1.00 96.25 87 TYR A O 1
ATOM 726 N N . HIS A 1 88 ? 7.294 3.004 0.935 1.00 95.69 88 HIS A N 1
ATOM 727 C CA . HIS A 1 88 ? 7.701 3.992 -0.062 1.00 95.69 88 HIS A CA 1
ATOM 728 C C . HIS A 1 88 ? 8.875 3.504 -0.915 1.00 95.69 88 HIS A C 1
ATOM 730 O O . HIS A 1 88 ? 8.868 3.685 -2.135 1.00 95.69 88 HIS A O 1
ATOM 736 N N . LEU A 1 89 ? 9.862 2.842 -0.306 1.00 94.75 89 LEU A N 1
ATOM 737 C CA . LEU A 1 89 ? 10.974 2.231 -1.032 1.00 94.75 89 LEU A CA 1
ATOM 738 C C . LEU A 1 89 ? 10.489 1.122 -1.973 1.00 94.75 89 LEU A C 1
ATOM 740 O O . LEU A 1 89 ? 10.950 1.034 -3.112 1.00 94.75 89 LEU A O 1
ATOM 744 N N . PHE A 1 90 ? 9.539 0.306 -1.516 1.00 93.88 90 PHE A N 1
ATOM 745 C CA . PHE A 1 90 ? 8.906 -0.724 -2.330 1.00 93.88 90 PHE A CA 1
ATOM 746 C C . PHE A 1 90 ? 8.198 -0.126 -3.551 1.00 93.88 90 PHE A C 1
ATOM 748 O O . PHE A 1 90 ? 8.476 -0.544 -4.674 1.00 93.88 90 PHE A O 1
ATOM 755 N N . LEU A 1 91 ? 7.352 0.893 -3.367 1.00 90.88 91 LEU A N 1
ATOM 756 C CA . LEU A 1 91 ? 6.659 1.545 -4.482 1.00 90.88 91 LEU A CA 1
ATOM 757 C C . LEU A 1 91 ? 7.624 2.155 -5.499 1.00 90.88 91 LEU A C 1
ATOM 759 O O . LEU A 1 91 ? 7.415 2.012 -6.703 1.00 90.88 91 LEU A O 1
ATOM 763 N N . LYS A 1 92 ? 8.709 2.777 -5.026 1.00 88.25 92 LYS A N 1
ATOM 764 C CA . LYS A 1 92 ? 9.755 3.317 -5.902 1.00 88.25 92 LYS A CA 1
ATOM 765 C C . LYS A 1 92 ? 10.418 2.248 -6.764 1.00 88.25 92 LYS A C 1
ATOM 767 O O . LYS A 1 92 ? 10.943 2.599 -7.805 1.00 88.25 92 LYS A O 1
ATOM 772 N N . ARG A 1 93 ? 10.412 0.974 -6.365 1.00 86.69 93 ARG A N 1
ATOM 773 C CA . ARG A 1 93 ? 11.073 -0.125 -7.093 1.00 86.69 93 ARG A CA 1
ATOM 774 C C . ARG A 1 93 ? 10.105 -1.059 -7.808 1.00 86.69 93 ARG A C 1
ATOM 776 O O . ARG A 1 93 ? 10.536 -1.873 -8.615 1.00 86.69 93 ARG A O 1
ATOM 783 N N . VAL A 1 94 ? 8.805 -0.940 -7.543 1.00 84.50 94 VAL A N 1
ATOM 784 C CA . VAL A 1 94 ? 7.791 -1.868 -8.055 1.00 84.50 94 VAL A CA 1
ATOM 785 C C . VAL A 1 94 ? 7.780 -1.940 -9.578 1.00 84.50 94 VAL A C 1
ATOM 787 O O . VAL A 1 94 ? 7.625 -3.024 -10.127 1.00 84.50 94 VAL A O 1
ATOM 790 N N . HIS A 1 95 ? 8.013 -0.814 -10.255 1.00 72.62 95 HIS A N 1
ATOM 791 C CA . HIS A 1 95 ? 8.022 -0.730 -11.714 1.00 72.62 95 HIS A CA 1
ATOM 792 C C . HIS A 1 95 ? 9.164 -1.523 -12.370 1.00 72.62 95 HIS A C 1
ATOM 794 O O . HIS A 1 95 ? 9.028 -1.917 -13.521 1.00 72.62 95 HIS A O 1
ATOM 800 N N . ILE A 1 96 ? 10.252 -1.794 -11.639 1.00 70.88 96 ILE A N 1
ATOM 801 C CA . ILE A 1 96 ? 11.391 -2.591 -12.123 1.00 70.88 96 ILE A CA 1
ATOM 802 C C . ILE A 1 96 ? 10.989 -4.066 -12.260 1.00 70.88 96 ILE A C 1
ATOM 804 O O . ILE A 1 96 ? 11.468 -4.768 -13.140 1.00 70.88 96 ILE A O 1
ATOM 808 N N . ALA A 1 97 ? 10.096 -4.541 -11.389 1.00 68.00 97 ALA A N 1
ATOM 809 C CA . ALA A 1 97 ? 9.678 -5.940 -11.335 1.00 68.00 97 ALA A CA 1
ATOM 810 C C . ALA A 1 97 ? 8.434 -6.248 -12.191 1.00 68.00 97 ALA A C 1
ATOM 812 O O . ALA A 1 97 ? 7.977 -7.391 -12.204 1.00 68.00 97 ALA A O 1
ATOM 813 N N . ILE A 1 98 ? 7.850 -5.247 -12.861 1.00 71.25 98 ILE A N 1
ATOM 814 C CA . ILE A 1 98 ? 6.699 -5.447 -13.748 1.00 71.25 98 ILE A CA 1
ATOM 815 C C . ILE A 1 98 ? 7.223 -5.931 -15.107 1.00 71.25 98 ILE A C 1
ATOM 817 O O . ILE A 1 98 ? 8.056 -5.237 -15.693 1.00 71.25 98 ILE A O 1
ATOM 821 N N . PRO A 1 99 ? 6.738 -7.075 -15.628 1.00 72.31 99 PRO A N 1
ATOM 822 C CA . PRO A 1 99 ? 7.114 -7.548 -16.955 1.00 72.31 99 PRO A CA 1
ATOM 823 C C . PRO A 1 99 ? 6.833 -6.480 -18.017 1.00 72.31 99 PRO A C 1
ATOM 825 O O . PRO A 1 99 ? 5.753 -5.874 -18.037 1.00 72.31 99 PRO A O 1
ATOM 828 N N . LYS A 1 100 ? 7.819 -6.223 -18.880 1.00 75.12 100 LYS A N 1
ATOM 829 C CA . LYS A 1 100 ? 7.740 -5.211 -19.943 1.00 75.12 100 LYS A CA 1
ATOM 830 C C . LYS A 1 100 ? 7.284 -5.830 -21.266 1.00 75.12 100 LYS A C 1
ATOM 832 O O . LYS A 1 100 ? 7.882 -5.601 -22.315 1.00 75.12 100 LYS A O 1
ATOM 837 N N . ASP A 1 101 ? 6.248 -6.653 -21.175 1.00 78.56 101 ASP A N 1
ATOM 838 C CA . ASP A 1 101 ? 5.846 -7.577 -22.235 1.00 78.56 101 ASP A CA 1
ATOM 839 C C . ASP A 1 101 ? 4.855 -6.934 -23.225 1.00 78.56 101 ASP A C 1
ATOM 841 O O . ASP A 1 101 ? 4.584 -7.489 -24.287 1.00 78.56 101 ASP A O 1
ATOM 845 N N . GLU A 1 102 ? 4.305 -5.759 -22.895 1.00 75.94 102 GLU A N 1
ATOM 846 C CA . GLU A 1 102 ? 3.345 -5.038 -23.735 1.00 75.94 102 GLU A CA 1
ATOM 847 C C . GLU A 1 102 ? 4.081 -3.985 -24.578 1.00 75.94 102 GLU A C 1
ATOM 849 O O . GLU A 1 102 ? 4.479 -2.932 -24.075 1.00 75.94 102 GLU A O 1
ATOM 854 N N . GLN A 1 103 ? 4.264 -4.274 -25.869 1.00 82.19 103 GLN A N 1
ATOM 855 C CA . GLN A 1 103 ? 4.928 -3.393 -26.833 1.00 82.19 103 GLN A CA 1
ATOM 856 C C . GLN A 1 103 ? 4.100 -3.308 -28.120 1.00 82.19 103 GLN A C 1
ATOM 858 O O . GLN A 1 103 ? 4.220 -4.153 -29.006 1.00 82.19 103 GLN A O 1
ATOM 863 N N . ASP A 1 104 ? 3.246 -2.291 -28.230 1.00 90.50 104 ASP A N 1
ATOM 864 C CA . ASP A 1 104 ? 2.605 -1.968 -29.506 1.00 90.50 104 ASP A CA 1
ATOM 865 C C . ASP A 1 104 ? 3.662 -1.464 -30.517 1.00 90.50 104 ASP A C 1
ATOM 867 O O . ASP A 1 104 ? 4.393 -0.517 -30.199 1.00 90.50 104 ASP A O 1
ATOM 871 N N . PRO A 1 105 ? 3.768 -2.054 -31.726 1.00 90.19 105 PRO A N 1
ATOM 872 C CA . PRO A 1 105 ? 4.822 -1.707 -32.683 1.00 90.19 105 PRO A CA 1
ATOM 873 C C . PRO A 1 105 ? 4.830 -0.233 -33.102 1.00 90.19 105 PRO A C 1
ATOM 875 O O . PRO A 1 105 ? 5.897 0.349 -33.297 1.00 90.19 105 PRO A O 1
ATOM 878 N N . MET A 1 106 ? 3.651 0.384 -33.232 1.00 91.50 106 MET A N 1
ATOM 879 C CA . MET A 1 106 ? 3.533 1.778 -33.655 1.00 91.50 106 MET A CA 1
ATOM 880 C C . MET A 1 106 ? 3.973 2.718 -32.534 1.00 91.50 106 MET A C 1
ATOM 882 O O . MET A 1 106 ? 4.745 3.648 -32.768 1.00 91.50 106 MET A O 1
ATOM 886 N N . LEU A 1 107 ? 3.520 2.456 -31.306 1.00 91.69 107 LEU A N 1
ATOM 887 C CA . LEU A 1 107 ? 3.931 3.238 -30.143 1.00 91.69 107 LEU A CA 1
ATOM 888 C C . LEU A 1 107 ? 5.427 3.096 -29.860 1.00 91.69 107 LEU A C 1
ATOM 890 O O . LEU A 1 107 ? 6.053 4.083 -29.484 1.00 91.69 107 LEU A O 1
ATOM 894 N N . ALA A 1 108 ? 6.003 1.907 -30.058 1.00 91.81 108 ALA A N 1
ATOM 895 C CA . ALA A 1 108 ? 7.437 1.679 -29.899 1.00 91.81 108 ALA A CA 1
ATOM 896 C C . ALA A 1 108 ? 8.253 2.544 -30.864 1.00 91.81 108 ALA A C 1
ATOM 898 O O . ALA A 1 108 ? 9.169 3.238 -30.431 1.00 91.81 108 ALA A O 1
ATOM 899 N N . LEU A 1 109 ? 7.861 2.579 -32.140 1.00 92.69 109 LEU A N 1
ATOM 900 C CA . LEU A 1 109 ? 8.533 3.395 -33.149 1.00 92.69 109 LEU A CA 1
ATOM 901 C C . LEU A 1 109 ? 8.451 4.894 -32.828 1.00 92.69 109 LEU A C 1
ATOM 903 O O . LEU A 1 109 ? 9.451 5.604 -32.917 1.00 92.69 109 LEU A O 1
ATOM 907 N N . ILE A 1 110 ? 7.276 5.375 -32.409 1.00 93.06 110 ILE A N 1
ATOM 908 C CA . ILE A 1 110 ? 7.089 6.775 -32.000 1.00 93.06 110 ILE A CA 1
ATOM 909 C C . ILE A 1 110 ? 7.926 7.091 -30.756 1.00 93.06 110 ILE A C 1
ATOM 911 O O . ILE A 1 110 ? 8.577 8.133 -30.703 1.00 93.06 110 ILE A O 1
ATOM 915 N N . PHE A 1 111 ? 7.921 6.202 -29.759 1.00 93.62 111 PHE A N 1
ATOM 916 C CA . PHE A 1 111 ? 8.679 6.382 -28.526 1.00 93.62 111 PHE A CA 1
ATOM 917 C C . PHE A 1 111 ? 10.177 6.474 -28.805 1.00 93.62 111 PHE A C 1
ATOM 919 O O . PHE A 1 111 ? 10.815 7.411 -28.336 1.00 93.62 111 PHE A O 1
ATOM 926 N N . ASP A 1 112 ? 10.724 5.542 -29.585 1.00 93.12 112 ASP A N 1
ATOM 927 C CA . ASP A 1 112 ? 12.152 5.505 -29.898 1.00 93.12 112 ASP A CA 1
ATOM 928 C C . ASP A 1 112 ? 12.589 6.763 -30.644 1.00 93.12 112 ASP A C 1
ATOM 930 O O . ASP A 1 112 ? 13.578 7.386 -30.267 1.00 93.12 112 ASP A O 1
ATOM 934 N N . HIS A 1 113 ? 11.803 7.191 -31.635 1.00 95.06 113 HIS A N 1
ATOM 935 C CA . HIS A 1 113 ? 12.086 8.408 -32.389 1.00 95.06 113 HIS A CA 1
ATOM 936 C C . HIS A 1 113 ? 12.102 9.656 -31.494 1.00 95.06 113 HIS A C 1
ATOM 938 O O . HIS A 1 113 ? 12.994 10.493 -31.605 1.00 95.06 113 HIS A O 1
ATOM 944 N N . LEU A 1 114 ? 11.135 9.791 -30.581 1.00 94.69 114 LEU A N 1
ATOM 945 C CA . LEU A 1 114 ? 11.084 10.933 -29.664 1.00 94.69 114 LEU A CA 1
ATOM 946 C C . LEU A 1 114 ? 12.184 10.877 -28.597 1.00 94.69 114 LEU A C 1
ATOM 948 O O . LEU A 1 114 ? 12.753 11.909 -28.246 1.00 94.69 114 LEU A O 1
ATOM 952 N N . ASN A 1 115 ? 12.480 9.688 -28.075 1.00 94.50 115 ASN A N 1
ATOM 953 C CA . ASN A 1 115 ? 13.514 9.498 -27.064 1.00 94.50 115 ASN A CA 1
ATOM 954 C C . ASN A 1 115 ? 14.906 9.806 -27.633 1.00 94.50 115 ASN A C 1
ATOM 956 O O . ASN A 1 115 ? 15.717 10.440 -26.960 1.00 94.50 115 ASN A O 1
ATOM 960 N N . ASP A 1 116 ? 15.162 9.424 -28.883 1.00 94.75 116 ASP A N 1
ATOM 961 C CA . ASP A 1 116 ? 16.403 9.759 -29.574 1.00 94.75 116 ASP A CA 1
ATOM 962 C C . ASP A 1 116 ? 16.488 11.262 -29.877 1.00 94.75 116 ASP A C 1
ATOM 964 O O . ASP A 1 116 ? 17.416 11.935 -29.430 1.00 94.75 116 ASP A O 1
ATOM 968 N N . ALA A 1 117 ? 15.463 11.821 -30.528 1.00 94.88 117 ALA A N 1
ATOM 969 C CA . ALA A 1 117 ? 15.473 13.210 -30.985 1.00 94.88 117 ALA A CA 1
ATOM 970 C C . ALA A 1 117 ? 15.522 14.248 -29.851 1.00 94.88 117 ALA A C 1
ATOM 972 O O . ALA A 1 117 ? 16.075 15.333 -30.037 1.00 94.88 117 ALA A O 1
ATOM 973 N N . TYR A 1 118 ? 14.923 13.950 -28.694 1.00 94.50 118 TYR A N 1
ATOM 974 C CA . TYR A 1 118 ? 14.735 14.944 -27.631 1.00 94.50 118 TYR A CA 1
ATOM 975 C C . TYR A 1 118 ? 15.393 14.588 -26.301 1.00 94.50 118 TYR A C 1
ATOM 977 O O . TYR A 1 118 ? 15.578 15.477 -25.470 1.00 94.50 118 TYR A O 1
ATOM 985 N N . LEU A 1 119 ? 15.720 13.317 -26.064 1.00 92.88 119 LEU A N 1
ATOM 986 C CA . LEU A 1 119 ? 16.123 12.829 -24.741 1.00 92.88 119 LEU A CA 1
ATOM 987 C C . LEU A 1 119 ? 17.428 12.029 -24.770 1.00 92.88 119 LEU A C 1
ATOM 989 O O . LEU A 1 119 ? 17.763 11.391 -23.771 1.00 92.88 119 LEU A O 1
ATOM 993 N N . ASN A 1 120 ? 18.182 12.079 -25.875 1.00 91.56 120 ASN A N 1
ATOM 994 C CA . ASN A 1 120 ? 19.463 11.387 -26.050 1.00 91.56 120 ASN A CA 1
ATOM 995 C C . ASN A 1 120 ? 19.390 9.897 -25.679 1.00 91.56 120 ASN A C 1
ATOM 997 O O . ASN A 1 120 ? 20.316 9.357 -25.072 1.00 91.56 120 ASN A O 1
ATOM 1001 N N . SER A 1 121 ? 18.257 9.249 -25.963 1.00 88.75 121 SER A N 1
ATOM 1002 C CA . SER A 1 121 ? 18.010 7.843 -25.626 1.00 88.75 121 SER A CA 1
ATOM 1003 C C . SER A 1 121 ? 18.184 7.502 -24.132 1.00 88.75 121 SER A C 1
ATOM 1005 O O . SER A 1 121 ? 18.482 6.364 -23.772 1.00 88.75 121 SER A O 1
ATOM 1007 N N . THR A 1 122 ? 17.995 8.476 -23.233 1.00 90.69 122 THR A N 1
ATOM 1008 C CA . THR A 1 122 ? 18.170 8.284 -21.780 1.00 90.69 122 THR A CA 1
ATOM 1009 C C . THR A 1 122 ? 16.978 7.618 -21.102 1.00 90.69 122 THR A C 1
ATOM 1011 O O . THR A 1 122 ? 17.132 7.069 -20.008 1.00 90.69 122 THR A O 1
ATOM 1014 N N . LEU A 1 123 ? 15.788 7.648 -21.715 1.00 88.25 123 LEU A N 1
ATOM 1015 C CA . LEU A 1 123 ? 14.626 6.980 -21.140 1.00 88.25 123 LEU A CA 1
ATOM 1016 C C . LEU A 1 123 ? 14.631 5.490 -21.452 1.00 88.25 123 LEU A C 1
ATOM 1018 O O . LEU A 1 123 ? 14.731 5.067 -22.603 1.00 88.25 123 LEU A O 1
ATOM 1022 N N . GLU A 1 124 ? 14.416 4.695 -20.412 1.00 85.62 124 GLU A N 1
ATOM 1023 C CA . GLU A 1 124 ? 14.133 3.278 -20.562 1.00 85.62 124 GLU A CA 1
ATOM 1024 C C . GLU A 1 124 ? 12.698 3.084 -21.073 1.00 85.62 124 GLU A C 1
ATOM 1026 O O . GLU A 1 124 ? 11.749 3.677 -20.546 1.00 85.62 124 GLU A O 1
ATOM 1031 N N . ARG A 1 125 ? 12.521 2.229 -22.087 1.00 85.31 125 ARG A N 1
ATOM 1032 C CA . ARG A 1 125 ? 11.205 1.988 -22.684 1.00 85.31 125 ARG A CA 1
ATOM 1033 C C . ARG A 1 125 ? 10.236 1.379 -21.650 1.00 85.31 125 ARG A C 1
ATOM 1035 O O . ARG A 1 125 ? 10.579 0.378 -21.005 1.00 85.31 125 ARG A O 1
ATOM 1042 N N . PRO A 1 126 ? 9.036 1.960 -21.461 1.00 85.75 126 PRO A N 1
ATOM 1043 C CA . PRO A 1 126 ? 7.992 1.380 -20.621 1.00 85.75 126 PRO A CA 1
ATOM 1044 C C . PRO A 1 126 ? 7.155 0.349 -21.402 1.00 85.75 126 PRO A C 1
ATOM 1046 O O . PRO A 1 126 ? 7.433 0.046 -22.561 1.00 85.75 126 PRO A O 1
ATOM 1049 N N . ASN A 1 127 ? 6.103 -0.178 -20.769 1.00 85.62 127 ASN A N 1
ATOM 1050 C CA . ASN A 1 127 ? 5.031 -0.868 -21.491 1.00 85.62 127 ASN A CA 1
ATOM 1051 C C . ASN A 1 127 ? 4.246 0.141 -22.337 1.00 85.62 127 ASN A C 1
ATOM 1053 O O . ASN A 1 127 ? 3.771 1.153 -21.812 1.00 85.62 127 ASN A O 1
ATOM 1057 N N . LEU A 1 128 ? 4.096 -0.147 -23.627 1.00 89.06 128 LEU A N 1
ATOM 1058 C CA . LEU A 1 128 ? 3.463 0.726 -24.609 1.00 89.06 128 LEU A CA 1
ATOM 1059 C C . LEU A 1 128 ? 2.168 0.089 -25.101 1.00 89.06 128 LEU A C 1
ATOM 1061 O O . LEU A 1 128 ? 2.176 -0.944 -25.767 1.00 89.06 128 LEU A O 1
ATOM 1065 N N . ARG A 1 129 ? 1.045 0.724 -24.763 1.00 86.44 129 ARG A N 1
ATOM 1066 C CA . ARG A 1 129 ? -0.296 0.264 -25.122 1.00 86.44 129 ARG A CA 1
ATOM 1067 C C . ARG A 1 129 ? -1.226 1.435 -25.379 1.00 86.44 129 ARG A C 1
ATOM 1069 O O . ARG A 1 129 ? -1.125 2.472 -24.719 1.00 86.44 129 ARG A O 1
ATOM 1076 N N . TRP A 1 130 ? -2.189 1.226 -26.264 1.00 85.81 130 TRP A N 1
ATOM 1077 C CA . TRP A 1 130 ? -3.282 2.168 -26.445 1.00 85.81 130 TRP A CA 1
ATOM 1078 C C . TRP A 1 130 ? -4.191 2.188 -25.212 1.00 85.81 130 TRP A C 1
ATOM 1080 O O . TRP A 1 130 ? -4.472 1.160 -24.586 1.00 85.81 130 TRP A O 1
ATOM 1090 N N . GLY A 1 131 ? -4.636 3.386 -24.838 1.00 80.50 131 GLY A N 1
ATOM 1091 C CA . GLY A 1 131 ? -5.686 3.546 -23.838 1.00 80.50 131 GLY A CA 1
ATOM 1092 C C . GLY A 1 131 ? -7.014 2.968 -24.335 1.00 80.50 131 GLY A C 1
ATOM 1093 O O . GLY A 1 131 ? -7.200 2.726 -25.523 1.00 80.50 131 GLY A O 1
ATOM 1094 N N . LYS A 1 132 ? -7.958 2.759 -23.417 1.00 81.12 132 LYS A N 1
ATOM 1095 C CA . LYS A 1 132 ? -9.356 2.493 -23.784 1.00 81.12 132 LYS A CA 1
ATOM 1096 C C . LYS A 1 132 ? -10.094 3.818 -23.928 1.00 81.12 132 LYS A C 1
ATOM 1098 O O . LYS A 1 132 ? -9.773 4.759 -23.198 1.00 81.12 132 LYS A O 1
ATOM 1103 N N . ASP A 1 133 ? -11.102 3.860 -24.795 1.00 78.56 133 ASP A N 1
ATOM 1104 C CA . ASP A 1 133 ? -11.982 5.020 -24.928 1.00 78.56 133 ASP A CA 1
ATOM 1105 C C . ASP A 1 133 ? -12.532 5.436 -23.557 1.00 78.56 133 ASP A C 1
ATOM 1107 O O . ASP A 1 133 ? -13.162 4.653 -22.837 1.00 78.56 133 ASP A O 1
ATOM 1111 N N . SER A 1 134 ? -12.249 6.677 -23.164 1.00 71.25 134 SER A N 1
ATOM 1112 C CA . SER A 1 134 ? -12.714 7.234 -21.897 1.00 71.25 134 SER A CA 1
ATOM 1113 C C . SER A 1 134 ? -14.152 7.712 -22.063 1.00 71.25 134 SER A C 1
ATOM 1115 O O . SER A 1 134 ? -14.401 8.813 -22.543 1.00 71.25 134 SER A O 1
ATOM 1117 N N . THR A 1 135 ? -15.126 6.909 -21.636 1.00 75.38 135 THR A N 1
ATOM 1118 C CA . THR A 1 135 ? -16.558 7.262 -21.709 1.00 75.38 135 THR A CA 1
ATOM 1119 C C . THR A 1 135 ? -17.020 8.177 -20.570 1.00 75.38 135 THR A C 1
ATOM 1121 O O . THR A 1 135 ? -18.211 8.238 -20.253 1.00 75.38 135 THR A O 1
ATOM 1124 N N . ARG A 1 136 ? -16.102 8.865 -19.885 1.00 68.31 136 ARG A N 1
ATOM 1125 C CA . ARG A 1 136 ? -16.472 9.731 -18.766 1.00 68.31 136 ARG A CA 1
ATOM 1126 C C . ARG A 1 136 ? -16.974 11.068 -19.313 1.00 68.31 136 ARG A C 1
ATOM 1128 O O . ARG A 1 136 ? -16.199 11.815 -19.898 1.00 68.31 136 ARG A O 1
ATOM 1135 N N . LYS A 1 137 ? -18.259 11.372 -19.096 1.00 55.81 137 LYS A N 1
ATOM 1136 C CA . LYS A 1 137 ? -18.774 12.739 -19.260 1.00 55.81 137 LYS A CA 1
ATOM 1137 C C . LYS A 1 137 ? -18.017 13.656 -18.292 1.00 55.81 137 LYS A C 1
ATOM 1139 O O . LYS A 1 137 ? -17.941 13.337 -17.101 1.00 55.81 137 LYS A O 1
ATOM 1144 N N . LEU A 1 138 ? -17.409 14.702 -18.851 1.00 56.38 138 LEU A N 1
ATOM 1145 C CA . LEU A 1 138 ? -16.820 15.825 -18.121 1.00 56.38 138 LEU A CA 1
ATOM 1146 C C . LEU A 1 138 ? -17.910 16.608 -17.388 1.00 56.38 138 LEU A C 1
ATOM 1148 O O . LEU A 1 138 ? -19.020 16.724 -17.957 1.00 56.38 138 LEU A O 1
#

Sequence (138 aa):
MVSYASLVKESLEKLWPQDAGKYEYDLKYSGKFSGYNGNIRLRSNVIIMRMSKEWRRVSKEIQIGLIQELLVRLFKKKAHTMNMDLYHLFLKRVHIAIPKDEQDPMLALIFDHLNDAYLNSTLERPNLRWGKDSTRKL

pLDDT: mean 88.68, std 11.81, range [35.09, 98.12]